Protein AF-A0A2M7ABI6-F1 (afdb_monomer_lite)

Secondary structure (DSSP, 8-state):
---EEEEEEEEE--SS---EEEEBHHHHHHTT--TTSEEEEEES-GGGTTSSEEEEEE-SPB-SGGGTTEEEEEHHHHHHTT--TT-EEEEEE--

Foldseek 3Di:
DFFKDKAFEDADDDPDDAQEKEAAPVRCVRQVHDQQFKKKWAAPVCVVPQLQIFIGGYHDYDHDPVRHRHIYGHPVRCVVRVHDGRGITIMTTDD

Structure (mmCIF, N/CA/C/O backbone):
data_AF-A0A2M7ABI6-F1
#
_entry.id   AF-A0A2M7ABI6-F1
#
loop_
_atom_site.group_PDB
_atom_site.id
_atom_site.type_symbol
_atom_site.label_atom_id
_atom_site.label_alt_id
_atom_site.label_comp_id
_atom_site.label_asym_id
_atom_site.label_entity_id
_atom_site.label_seq_id
_atom_site.pdbx_PDB_ins_code
_atom_site.Cartn_x
_atom_site.Cartn_y
_atom_site.Cartn_z
_atom_site.occupancy
_atom_site.B_iso_or_equiv
_atom_site.auth_seq_id
_atom_site.auth_comp_id
_atom_site.auth_asym_id
_atom_site.auth_atom_id
_atom_site.pdbx_PDB_model_num
ATOM 1 N N . MET A 1 1 ? -17.773 11.231 -7.052 1.00 49.91 1 MET A N 1
ATOM 2 C CA . MET A 1 1 ? -16.413 11.623 -6.624 1.00 49.91 1 MET A CA 1
ATOM 3 C C . MET A 1 1 ? -15.700 10.342 -6.243 1.00 49.91 1 MET A C 1
ATOM 5 O O . MET A 1 1 ? -16.285 9.585 -5.486 1.00 49.91 1 MET A O 1
ATOM 9 N N . ALA A 1 2 ? -14.535 10.040 -6.818 1.00 59.62 2 ALA A N 1
ATOM 10 C CA . ALA A 1 2 ? -13.780 8.857 -6.407 1.00 59.62 2 ALA A CA 1
ATOM 11 C C . ALA A 1 2 ? -13.284 9.069 -4.968 1.00 59.62 2 ALA A C 1
ATOM 13 O O . ALA A 1 2 ? -12.587 10.051 -4.700 1.00 59.62 2 ALA A O 1
ATOM 14 N N . ASN A 1 3 ? -13.696 8.199 -4.045 1.00 84.62 3 ASN A N 1
ATOM 15 C CA . ASN A 1 3 ? -13.251 8.245 -2.657 1.00 84.62 3 ASN A CA 1
ATOM 16 C C . ASN A 1 3 ? -11.784 7.805 -2.594 1.00 84.62 3 ASN A C 1
ATOM 18 O O . ASN A 1 3 ? -11.430 6.731 -3.079 1.00 84.62 3 ASN A O 1
ATOM 22 N N . TYR A 1 4 ? -10.933 8.645 -2.006 1.00 90.69 4 TYR A N 1
ATOM 23 C CA . TYR A 1 4 ? -9.527 8.332 -1.776 1.00 90.69 4 TYR A CA 1
ATOM 24 C C . TYR A 1 4 ? -9.151 8.566 -0.316 1.00 90.69 4 TYR A C 1
ATOM 26 O O . TYR A 1 4 ? -9.797 9.333 0.399 1.00 90.69 4 TYR A O 1
ATOM 34 N N . ILE A 1 5 ? -8.063 7.933 0.110 1.00 94.44 5 ILE A N 1
ATOM 35 C CA . ILE A 1 5 ? -7.456 8.137 1.424 1.00 94.44 5 ILE A CA 1
ATOM 36 C C . ILE A 1 5 ? -5.949 8.343 1.278 1.00 94.44 5 ILE A C 1
ATOM 38 O O . ILE A 1 5 ? -5.330 7.799 0.367 1.00 94.44 5 ILE A O 1
ATOM 42 N N . LEU A 1 6 ? -5.355 9.152 2.154 1.00 95.19 6 LEU A N 1
ATOM 43 C CA . LEU A 1 6 ? -3.904 9.287 2.249 1.00 95.19 6 LEU A CA 1
ATOM 44 C C . LEU A 1 6 ? -3.385 8.318 3.307 1.00 95.19 6 LEU A C 1
ATOM 46 O O . LEU A 1 6 ? -3.868 8.334 4.436 1.00 95.19 6 LEU A O 1
ATOM 50 N N . LEU A 1 7 ? -2.423 7.478 2.935 1.00 96.06 7 LEU A N 1
ATOM 51 C CA . LEU A 1 7 ? -1.810 6.493 3.827 1.00 96.06 7 LEU A CA 1
ATOM 52 C C . LEU A 1 7 ? -0.293 6.513 3.668 1.00 96.06 7 LEU A C 1
ATOM 54 O O . LEU A 1 7 ? 0.227 6.811 2.591 1.00 96.06 7 LEU A O 1
ATOM 58 N N . LYS A 1 8 ? 0.427 6.157 4.731 1.00 97.00 8 LYS A N 1
ATOM 59 C CA . LYS A 1 8 ? 1.878 5.956 4.677 1.00 97.00 8 LYS A CA 1
ATOM 60 C C . LYS A 1 8 ? 2.210 4.532 4.263 1.00 97.00 8 LYS A C 1
ATOM 62 O O . LYS A 1 8 ? 1.613 3.575 4.747 1.00 97.00 8 LYS A O 1
ATOM 67 N N . ILE A 1 9 ? 3.205 4.376 3.403 1.00 96.44 9 ILE A N 1
ATOM 68 C CA . ILE A 1 9 ? 3.697 3.054 3.025 1.00 96.44 9 ILE A CA 1
ATOM 69 C C . ILE A 1 9 ? 4.436 2.436 4.209 1.00 96.44 9 ILE A C 1
ATOM 71 O O . ILE A 1 9 ? 5.370 3.032 4.745 1.00 96.44 9 ILE A O 1
ATOM 75 N N . ARG A 1 10 ? 4.067 1.209 4.563 1.00 96.06 10 ARG A N 1
ATOM 76 C CA . ARG A 1 10 ? 4.835 0.353 5.465 1.00 96.06 10 ARG A CA 1
ATOM 77 C C . ARG A 1 10 ? 5.298 -0.878 4.705 1.00 96.06 10 ARG A C 1
ATOM 79 O O . ARG A 1 10 ? 4.477 -1.560 4.088 1.00 96.06 10 ARG A O 1
ATOM 86 N N . LYS A 1 11 ? 6.593 -1.188 4.766 1.00 94.44 11 LYS A N 1
ATOM 87 C CA . LYS A 1 11 ? 7.103 -2.415 4.158 1.00 94.44 11 LYS A CA 1
ATOM 88 C C . LYS A 1 11 ? 6.605 -3.617 4.959 1.00 94.44 11 LYS A C 1
ATOM 90 O O . LYS A 1 11 ? 6.705 -3.647 6.184 1.00 94.44 11 LYS A O 1
ATOM 95 N N . ILE A 1 12 ? 6.069 -4.612 4.264 1.00 92.00 12 ILE A N 1
ATOM 96 C CA . ILE A 1 12 ? 5.656 -5.891 4.850 1.00 92.00 12 ILE A CA 1
ATOM 97 C C . ILE A 1 12 ? 6.353 -7.047 4.136 1.00 92.00 12 ILE A C 1
ATOM 99 O O . ILE A 1 12 ? 6.729 -6.940 2.967 1.00 92.00 12 ILE A O 1
ATOM 103 N N . LYS A 1 13 ? 6.509 -8.166 4.843 1.00 88.44 13 LYS A N 1
ATOM 104 C CA . LYS A 1 13 ? 6.915 -9.442 4.252 1.00 88.44 13 LYS A CA 1
ATOM 105 C C . LYS A 1 13 ? 5.691 -10.343 4.185 1.00 88.44 13 LYS A C 1
ATOM 107 O O . LYS A 1 13 ? 5.039 -10.556 5.203 1.00 88.44 13 LYS A O 1
ATOM 112 N N . LEU A 1 14 ? 5.387 -10.834 2.992 1.00 82.50 14 LEU A N 1
ATOM 113 C CA . LEU A 1 14 ? 4.360 -11.841 2.758 1.00 82.50 14 LEU A CA 1
ATOM 114 C C . LEU A 1 14 ? 5.045 -13.099 2.230 1.00 82.50 14 LEU A C 1
ATOM 116 O O . LEU A 1 14 ? 6.016 -13.006 1.479 1.00 82.50 14 LEU A O 1
ATOM 120 N N . GLU A 1 15 ? 4.558 -14.265 2.640 1.00 70.19 15 GLU A N 1
ATOM 121 C CA . GLU A 1 15 ? 4.976 -15.532 2.048 1.00 70.19 15 GLU A CA 1
ATOM 122 C C . GLU A 1 15 ? 4.207 -15.736 0.736 1.00 70.19 15 GLU A C 1
ATOM 124 O O . GLU A 1 15 ? 2.982 -15.860 0.737 1.00 70.19 15 GLU A O 1
ATOM 129 N N . GLY A 1 16 ? 4.931 -15.742 -0.386 1.00 62.66 16 GLY A N 1
ATOM 130 C CA . GLY A 1 16 ? 4.381 -15.930 -1.732 1.00 62.66 16 GLY A CA 1
ATOM 131 C C . GLY A 1 16 ? 4.308 -14.653 -2.578 1.00 62.66 16 GLY A C 1
ATOM 132 O O . GLY A 1 16 ? 4.265 -13.534 -2.070 1.00 62.66 16 GLY A O 1
ATOM 133 N N . ASP A 1 17 ? 4.294 -14.842 -3.899 1.00 55.69 17 ASP A N 1
ATOM 134 C CA . ASP A 1 17 ? 4.206 -13.777 -4.906 1.00 55.69 17 ASP A CA 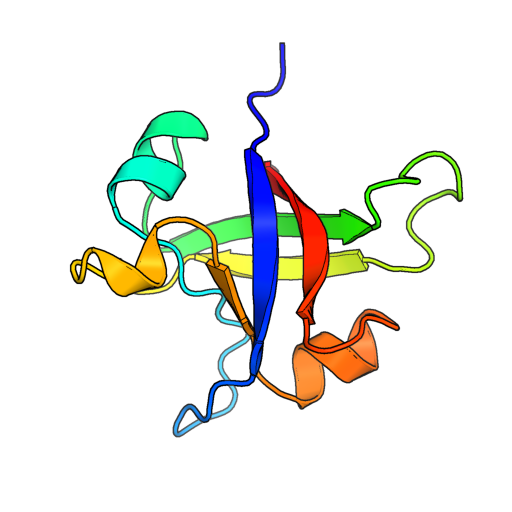1
ATOM 135 C C . ASP A 1 17 ? 2.751 -13.320 -5.078 1.00 55.69 17 ASP A C 1
ATOM 137 O O . ASP A 1 17 ? 2.056 -13.650 -6.041 1.00 55.69 17 ASP A O 1
ATOM 141 N N . GLN A 1 18 ? 2.227 -12.634 -4.065 1.00 66.56 18 GLN A N 1
ATOM 142 C CA . GLN A 1 18 ? 0.906 -12.033 -4.152 1.00 66.56 18 GLN A CA 1
ATOM 143 C C . GLN A 1 18 ? 1.046 -10.515 -4.188 1.00 66.56 18 GLN A C 1
ATOM 145 O O . GLN A 1 18 ? 1.542 -9.888 -3.253 1.00 66.56 18 GLN A O 1
ATOM 150 N N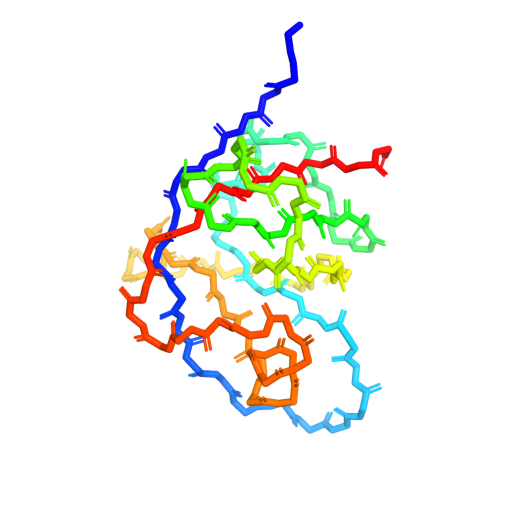 . ALA A 1 19 ? 0.568 -9.919 -5.283 1.00 75.94 19 ALA A N 1
ATOM 151 C CA . ALA A 1 19 ? 0.438 -8.480 -5.472 1.00 75.94 19 ALA A CA 1
ATOM 152 C C . ALA A 1 19 ? -0.620 -7.884 -4.526 1.00 75.94 19 ALA A C 1
ATOM 154 O O . ALA A 1 19 ? -1.664 -7.427 -4.979 1.00 75.94 19 ALA A O 1
ATOM 155 N N . ILE A 1 20 ? -0.377 -7.939 -3.215 1.00 88.38 20 ILE A N 1
ATOM 156 C CA . ILE A 1 20 ? -1.340 -7.603 -2.168 1.00 88.38 20 ILE A CA 1
ATOM 157 C C . ILE A 1 20 ? -0.972 -6.290 -1.478 1.00 88.38 20 ILE A C 1
ATOM 159 O O . ILE A 1 20 ? 0.169 -6.092 -1.062 1.00 88.38 20 ILE A O 1
ATOM 163 N N . GLY A 1 21 ? -1.973 -5.424 -1.311 1.00 91.62 21 GLY A N 1
ATOM 164 C CA . GLY A 1 21 ? -1.938 -4.280 -0.405 1.00 91.62 21 GLY A CA 1
ATOM 165 C C . GLY A 1 21 ? -2.797 -4.538 0.828 1.00 91.62 21 GLY A C 1
ATOM 166 O O . GLY A 1 21 ? -3.956 -4.940 0.706 1.00 91.62 21 GLY A O 1
ATOM 167 N N . LEU A 1 22 ? -2.241 -4.310 2.018 1.00 94.81 22 LEU A N 1
ATOM 168 C CA . LEU A 1 22 ? -2.964 -4.459 3.284 1.00 94.81 22 LEU A CA 1
ATOM 169 C C . LEU A 1 22 ? -3.375 -3.094 3.829 1.00 94.81 22 LEU A C 1
ATOM 171 O O . LEU A 1 22 ? -2.532 -2.215 3.999 1.00 94.81 22 LEU A O 1
ATOM 175 N N . LEU A 1 23 ? -4.663 -2.934 4.121 1.00 95.44 23 LEU A N 1
ATOM 176 C CA . LEU A 1 23 ? -5.241 -1.720 4.691 1.00 95.44 23 LEU A CA 1
ATOM 177 C C . LEU A 1 23 ? -6.023 -2.057 5.954 1.00 95.44 23 LEU A C 1
ATOM 179 O O . LEU A 1 23 ? -6.552 -3.162 6.094 1.00 95.44 23 LEU A O 1
ATOM 183 N N . HIS A 1 24 ? -6.154 -1.077 6.843 1.00 97.06 24 HIS A N 1
ATOM 184 C CA . HIS A 1 24 ? -7.087 -1.176 7.956 1.00 97.06 24 HIS A CA 1
ATOM 185 C C . HIS A 1 24 ? -8.540 -1.279 7.464 1.00 97.06 24 HIS A C 1
ATOM 187 O O . HIS A 1 24 ? -8.909 -0.679 6.449 1.00 97.06 24 HIS A O 1
ATOM 193 N N . GLN A 1 25 ? -9.383 -1.994 8.213 1.00 95.56 25 GLN A N 1
ATOM 194 C CA . GLN A 1 25 ? -10.808 -2.166 7.896 1.00 95.56 25 GLN A CA 1
ATOM 195 C C . GLN A 1 25 ? -11.552 -0.839 7.657 1.00 95.56 25 GLN A C 1
ATOM 197 O O . GLN A 1 25 ? -12.392 -0.751 6.764 1.00 95.56 25 GLN A O 1
ATOM 202 N N . ASP A 1 26 ? -11.228 0.210 8.415 1.00 94.81 26 ASP A N 1
ATOM 203 C CA . ASP A 1 26 ? -11.869 1.522 8.267 1.00 94.81 26 ASP A CA 1
ATOM 204 C C . ASP A 1 26 ? -11.443 2.214 6.973 1.00 94.81 26 ASP A C 1
ATOM 206 O O . ASP A 1 26 ? -12.251 2.882 6.331 1.00 94.81 26 ASP A O 1
ATOM 210 N N . SER A 1 27 ? -10.187 2.029 6.564 1.00 94.75 27 SER A N 1
ATOM 211 C CA . SER A 1 27 ? -9.663 2.574 5.315 1.00 94.75 27 SER A CA 1
ATOM 212 C C . SER A 1 27 ? -10.337 1.900 4.125 1.00 94.75 27 SER A C 1
ATOM 214 O O . SER A 1 27 ? -10.827 2.602 3.248 1.00 94.75 27 SER A O 1
ATOM 216 N N . LEU A 1 28 ? -10.483 0.569 4.145 1.00 93.38 28 LEU A N 1
ATOM 217 C CA . LEU A 1 28 ? -11.239 -0.170 3.125 1.00 93.38 28 LEU A CA 1
ATOM 218 C C . LEU A 1 28 ? -12.698 0.289 3.024 1.00 93.38 28 LEU A C 1
ATOM 220 O O . LEU A 1 28 ? -13.185 0.514 1.920 1.00 93.38 28 LEU A O 1
ATOM 224 N N . LYS A 1 29 ? -13.380 0.491 4.162 1.00 93.38 29 LYS A N 1
ATOM 225 C CA . LYS A 1 29 ? -14.751 1.030 4.188 1.00 93.38 29 LYS A CA 1
ATOM 226 C C . LYS A 1 29 ? -14.827 2.432 3.581 1.00 93.38 29 LYS A C 1
ATOM 228 O O . LYS A 1 29 ? -15.742 2.699 2.811 1.00 93.38 29 LYS A O 1
ATOM 233 N N . LYS A 1 30 ? -13.868 3.312 3.894 1.00 93.06 30 LYS A N 1
ATOM 234 C CA . LYS A 1 30 ? -13.819 4.689 3.367 1.00 93.06 30 LYS A CA 1
ATOM 235 C C . LYS A 1 30 ? -13.684 4.741 1.845 1.00 93.06 30 LYS A C 1
ATOM 237 O O . LYS A 1 30 ? -14.263 5.629 1.233 1.00 93.06 30 LYS A O 1
ATOM 242 N N . ILE A 1 31 ? -12.929 3.817 1.251 1.00 93.31 31 ILE A N 1
ATOM 243 C CA . ILE A 1 31 ? -12.762 3.715 -0.208 1.00 93.31 31 ILE A CA 1
ATOM 244 C C . ILE A 1 31 ? -13.638 2.617 -0.835 1.00 93.31 31 ILE A C 1
ATOM 246 O O . ILE A 1 31 ? -13.361 2.176 -1.947 1.00 93.31 31 ILE A O 1
ATOM 250 N N . GLU A 1 32 ? -14.667 2.147 -0.117 1.00 93.31 32 GLU A N 1
ATOM 251 C CA . GLU A 1 32 ? -15.674 1.181 -0.593 1.00 93.31 32 GLU A CA 1
ATOM 252 C C . GLU A 1 32 ? -15.062 -0.062 -1.277 1.00 93.31 32 GLU A C 1
ATOM 254 O O . GLU A 1 32 ? -15.525 -0.555 -2.310 1.00 93.31 32 GLU A O 1
ATOM 259 N N . THR A 1 33 ? -13.969 -0.557 -0.694 1.00 92.50 33 THR A N 1
ATOM 260 C CA . THR A 1 33 ? -13.133 -1.638 -1.228 1.00 92.50 33 THR A CA 1
ATOM 261 C C . THR A 1 33 ? -13.292 -2.899 -0.388 1.00 92.50 33 THR A C 1
ATOM 263 O O . THR A 1 33 ? -13.267 -2.846 0.843 1.00 92.50 33 THR A O 1
ATOM 266 N N . GLN A 1 34 ? -13.415 -4.046 -1.047 1.00 93.06 34 GLN A N 1
ATOM 267 C CA . GLN A 1 34 ? -13.440 -5.365 -0.423 1.00 93.06 34 GLN A CA 1
ATOM 268 C C . GLN A 1 34 ? -12.121 -6.109 -0.682 1.00 93.06 34 GLN A C 1
ATOM 270 O O . GLN A 1 34 ? -11.451 -5.848 -1.683 1.00 93.06 34 GLN A O 1
ATOM 275 N N . PRO A 1 35 ? -11.718 -7.055 0.187 1.00 92.69 35 PRO A N 1
ATOM 276 C CA . PRO A 1 35 ? -10.610 -7.953 -0.121 1.00 92.69 35 PRO A CA 1
ATOM 277 C C . PRO A 1 35 ? -10.820 -8.635 -1.480 1.00 92.69 35 PRO A C 1
ATOM 279 O O . PRO A 1 35 ? -11.861 -9.241 -1.715 1.00 92.69 35 PRO A O 1
ATOM 282 N N . GLY A 1 36 ? -9.828 -8.548 -2.364 1.00 91.38 36 GLY A N 1
ATOM 283 C CA . GLY A 1 36 ? -9.898 -9.046 -3.740 1.00 91.38 36 GLY A CA 1
ATOM 284 C C . GLY A 1 36 ? -10.038 -7.962 -4.813 1.00 91.38 36 GLY A C 1
ATOM 285 O O . GLY A 1 36 ? -9.620 -8.208 -5.951 1.00 91.38 36 GLY A O 1
ATOM 286 N N . ASP A 1 37 ? -10.533 -6.777 -4.449 1.00 93.00 37 ASP A N 1
ATOM 287 C CA . ASP A 1 37 ? -10.651 -5.621 -5.345 1.00 93.00 37 ASP A CA 1
ATOM 288 C C . ASP A 1 37 ? -9.276 -5.043 -5.706 1.00 93.00 37 ASP A C 1
ATOM 290 O O . ASP A 1 37 ? -8.279 -5.283 -5.017 1.00 93.00 37 ASP A O 1
ATOM 294 N N . ILE A 1 38 ? -9.214 -4.260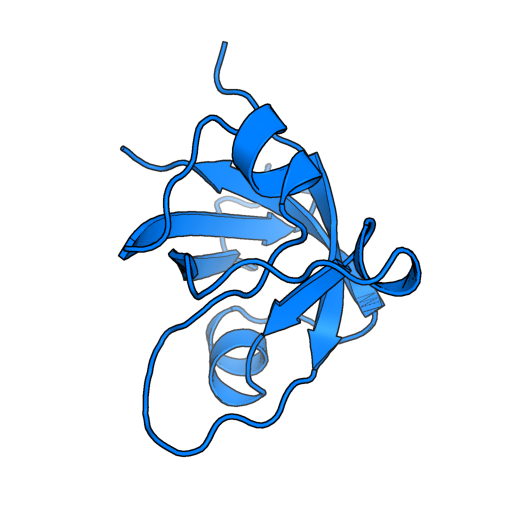 -6.785 1.00 92.94 38 ILE A N 1
ATOM 295 C CA . ILE A 1 38 ? -7.985 -3.589 -7.214 1.00 92.94 38 ILE A CA 1
ATOM 296 C C . ILE A 1 38 ? -7.939 -2.184 -6.617 1.00 92.94 38 ILE A C 1
ATOM 298 O O . ILE A 1 38 ? -8.847 -1.369 -6.789 1.00 92.94 38 ILE A O 1
ATOM 302 N N . ILE A 1 39 ? -6.828 -1.893 -5.950 1.00 93.81 39 ILE A N 1
ATOM 303 C CA . ILE A 1 39 ? -6.511 -0.571 -5.428 1.00 93.81 39 ILE A CA 1
ATOM 304 C C . ILE A 1 39 ? -5.304 0.013 -6.154 1.00 93.81 39 ILE A C 1
ATOM 306 O O . ILE A 1 39 ? -4.337 -0.680 -6.484 1.00 93.81 39 ILE A O 1
ATOM 310 N N . TYR A 1 40 ? -5.362 1.318 -6.362 1.00 93.50 40 TYR A N 1
ATOM 311 C CA . TYR A 1 40 ? -4.243 2.134 -6.789 1.00 93.50 40 TYR A CA 1
ATOM 312 C C . TYR A 1 40 ? -3.582 2.751 -5.576 1.00 93.50 40 TYR A C 1
ATOM 314 O O . TYR A 1 40 ? -4.266 3.373 -4.767 1.00 93.50 40 TYR A O 1
ATOM 322 N N . ALA A 1 41 ? -2.264 2.663 -5.487 1.00 93.81 41 ALA A N 1
ATOM 323 C CA . ALA A 1 41 ? -1.481 3.518 -4.613 1.00 93.81 41 ALA A CA 1
ATOM 324 C C . ALA A 1 41 ? -0.616 4.424 -5.488 1.00 93.81 41 ALA A C 1
ATOM 326 O O . ALA A 1 41 ? 0.221 3.931 -6.239 1.00 93.81 41 ALA A O 1
ATOM 327 N N . ASN A 1 42 ? -0.815 5.736 -5.402 1.00 93.31 42 ASN A N 1
ATOM 328 C CA . ASN A 1 42 ? -0.087 6.730 -6.188 1.00 93.31 42 ASN A CA 1
ATOM 329 C C . ASN A 1 42 ? 0.522 7.786 -5.265 1.00 93.31 42 ASN A C 1
ATOM 331 O O . ASN A 1 42 ? -0.061 8.136 -4.241 1.00 93.31 42 ASN A O 1
ATOM 335 N N . ASP A 1 43 ? 1.689 8.309 -5.619 1.00 90.75 43 ASP A N 1
ATOM 336 C CA . ASP A 1 43 ? 2.268 9.481 -4.969 1.00 90.75 43 ASP A CA 1
ATOM 337 C C . ASP A 1 43 ? 1.223 10.602 -4.845 1.00 90.75 43 ASP A C 1
ATOM 339 O O . ASP A 1 43 ? 0.418 10.848 -5.750 1.00 90.75 43 ASP A O 1
ATOM 343 N N . LYS A 1 44 ? 1.221 11.293 -3.700 1.00 83.31 44 LYS A N 1
ATOM 344 C CA . LYS A 1 44 ? 0.286 12.394 -3.442 1.00 83.31 44 LYS A CA 1
ATOM 345 C C . LYS A 1 44 ? 0.373 13.517 -4.478 1.00 83.31 44 LYS A C 1
ATOM 347 O O . LYS A 1 44 ? -0.615 14.212 -4.703 1.00 83.31 44 LYS A O 1
ATOM 352 N N . HIS A 1 45 ? 1.519 13.677 -5.137 1.00 83.44 45 HIS A N 1
ATOM 353 C CA . HIS A 1 45 ? 1.702 14.574 -6.274 1.00 83.44 45 HIS A CA 1
ATOM 354 C C . HIS A 1 45 ? 1.258 13.873 -7.571 1.00 83.44 45 HIS A C 1
ATOM 356 O O . HIS A 1 45 ? 2.005 13.751 -8.542 1.00 83.44 45 HIS A O 1
ATOM 362 N N . TRP A 1 46 ? 0.020 13.376 -7.576 1.00 68.44 46 TRP A N 1
ATOM 363 C CA . TRP A 1 46 ? -0.542 12.486 -8.598 1.00 68.44 46 TRP A CA 1
ATOM 364 C C . TRP A 1 46 ? -0.558 13.083 -10.017 1.00 68.44 46 TRP A C 1
ATOM 366 O O . TRP A 1 46 ? -0.670 12.348 -10.999 1.00 68.44 46 TRP A O 1
ATOM 376 N N . TRP A 1 47 ? -0.395 14.404 -10.140 1.00 74.19 47 TRP A N 1
ATOM 377 C CA . TRP A 1 47 ? -0.317 15.131 -11.410 1.00 74.19 47 TRP A CA 1
ATOM 378 C C . TRP A 1 47 ? 0.939 14.823 -12.243 1.00 74.19 47 TRP A C 1
ATOM 380 O O . TRP A 1 47 ? 1.010 15.245 -13.392 1.00 74.19 47 TRP A O 1
ATOM 390 N N . TYR A 1 48 ? 1.907 14.054 -11.729 1.00 66.56 48 TYR A N 1
ATOM 391 C CA . TYR A 1 48 ? 3.051 13.561 -12.516 1.00 66.56 48 TYR A CA 1
ATOM 392 C C . TYR A 1 48 ? 2.716 12.381 -13.447 1.00 66.56 48 TYR A C 1
ATOM 394 O O . TYR A 1 48 ? 3.621 11.726 -13.954 1.00 66.56 48 TYR A O 1
ATOM 402 N N . GLY A 1 49 ? 1.436 12.070 -13.672 1.00 69.06 49 GLY A N 1
ATOM 403 C CA . GLY A 1 49 ? 1.034 11.064 -14.661 1.00 69.06 49 GLY A CA 1
ATOM 404 C C . GLY A 1 49 ? 1.344 9.618 -14.259 1.00 69.06 49 GLY A C 1
ATOM 405 O O . GLY A 1 49 ? 1.571 8.781 -15.123 1.00 69.06 49 GLY A O 1
ATOM 406 N N . GLY A 1 50 ? 1.372 9.310 -12.958 1.00 73.19 50 GLY A N 1
ATOM 407 C CA . GLY A 1 50 ? 1.443 7.924 -12.471 1.00 73.19 50 GLY A CA 1
ATOM 408 C C . GLY A 1 50 ? 2.833 7.275 -12.465 1.00 73.19 50 GLY A C 1
ATOM 409 O O . GLY A 1 50 ? 2.930 6.097 -12.133 1.00 73.19 50 GLY A O 1
ATOM 410 N N . LEU A 1 51 ? 3.919 8.014 -12.736 1.00 82.44 51 LEU A N 1
ATOM 411 C CA . LEU A 1 51 ? 5.297 7.480 -12.677 1.00 82.44 51 LEU A CA 1
ATOM 412 C C . LEU A 1 51 ? 5.702 6.892 -11.310 1.00 82.44 51 LEU A C 1
ATOM 414 O O . LEU A 1 51 ? 6.684 6.151 -11.224 1.00 82.44 51 LEU A O 1
ATOM 418 N N . ARG A 1 52 ? 4.979 7.255 -10.245 1.00 90.38 52 ARG A N 1
ATOM 419 C CA . ARG A 1 52 ? 5.180 6.766 -8.879 1.00 90.38 52 ARG A CA 1
ATOM 420 C C . ARG A 1 52 ? 3.905 6.138 -8.343 1.00 90.38 52 ARG A C 1
ATOM 422 O O . ARG A 1 52 ? 3.216 6.729 -7.512 1.00 90.38 52 ARG A O 1
ATOM 429 N N . SER A 1 53 ? 3.547 4.986 -8.888 1.00 92.88 53 SER A N 1
ATOM 430 C CA . SER A 1 53 ? 2.300 4.321 -8.545 1.00 92.88 53 SER A CA 1
ATOM 431 C C . SER A 1 53 ? 2.372 2.811 -8.706 1.00 92.88 53 SER A C 1
ATOM 433 O O . SER A 1 53 ? 3.210 2.289 -9.435 1.00 92.88 53 SER A O 1
ATOM 435 N N . VAL A 1 54 ? 1.474 2.098 -8.035 1.00 93.50 54 VAL A N 1
ATOM 436 C CA . VAL A 1 54 ? 1.336 0.650 -8.173 1.00 93.50 54 VAL A CA 1
ATOM 437 C C . VAL A 1 54 ? -0.125 0.237 -8.043 1.00 93.50 54 VAL A C 1
ATOM 439 O O . VAL A 1 54 ? -0.883 0.809 -7.258 1.00 93.50 54 VAL A O 1
ATOM 442 N N . HIS A 1 55 ? -0.510 -0.779 -8.811 1.00 93.25 55 HIS A N 1
ATOM 443 C CA . HIS A 1 55 ? -1.781 -1.473 -8.648 1.00 93.25 55 HIS A CA 1
ATOM 444 C C . HIS A 1 55 ? -1.552 -2.713 -7.798 1.00 93.25 55 HIS A C 1
ATOM 446 O O . HIS A 1 55 ? -0.660 -3.515 -8.087 1.00 93.25 55 HIS A O 1
ATOM 452 N N . VAL A 1 56 ? -2.365 -2.883 -6.766 1.00 93.00 56 VAL A N 1
ATOM 453 C CA . VAL A 1 56 ? -2.341 -4.084 -5.934 1.00 93.00 56 VAL A CA 1
ATOM 454 C C . VAL A 1 56 ? -3.761 -4.546 -5.655 1.00 93.00 56 VAL A C 1
ATOM 456 O O . VAL A 1 56 ? -4.717 -3.781 -5.742 1.00 93.00 56 VAL A O 1
ATOM 459 N N . ARG A 1 57 ? -3.905 -5.823 -5.331 1.00 93.31 57 ARG A N 1
ATOM 460 C CA . ARG A 1 57 ? -5.157 -6.405 -4.875 1.00 93.31 57 ARG A CA 1
ATOM 461 C C . ARG A 1 57 ? -5.306 -6.161 -3.374 1.00 93.31 57 ARG A C 1
ATOM 463 O O . ARG A 1 57 ? -4.359 -6.381 -2.619 1.00 93.31 57 ARG A O 1
ATOM 470 N N . ALA A 1 58 ? -6.476 -5.728 -2.923 1.00 93.69 58 ALA A N 1
ATOM 471 C CA . ALA A 1 58 ? -6.757 -5.581 -1.502 1.00 93.69 58 ALA A CA 1
ATOM 472 C C . ALA A 1 58 ? -6.680 -6.954 -0.816 1.00 93.69 58 ALA A C 1
ATOM 474 O O . ALA A 1 58 ? -7.356 -7.904 -1.214 1.00 93.69 58 ALA A O 1
ATOM 475 N N . GLY A 1 59 ? -5.824 -7.076 0.194 1.00 92.62 59 GLY A N 1
ATOM 476 C CA . GLY A 1 59 ? -5.696 -8.294 0.987 1.00 92.62 59 GLY A CA 1
ATOM 477 C C . GLY A 1 59 ? -6.697 -8.360 2.134 1.00 92.62 59 GLY A C 1
ATOM 478 O O . GLY A 1 59 ? -7.663 -7.599 2.203 1.00 92.62 59 GLY A O 1
ATOM 479 N N . LYS A 1 60 ? -6.443 -9.278 3.073 1.00 92.00 60 LYS A N 1
ATOM 480 C CA . LYS A 1 60 ? -7.215 -9.342 4.319 1.00 92.00 60 LYS A CA 1
ATOM 481 C C . LYS A 1 60 ? -7.034 -8.038 5.114 1.00 92.00 60 LYS A C 1
ATOM 483 O O . LYS A 1 60 ? -5.908 -7.545 5.196 1.00 92.00 60 LYS A O 1
ATOM 488 N N . PRO A 1 61 ? -8.111 -7.487 5.698 1.00 93.06 61 PRO A N 1
ATOM 489 C CA . PRO A 1 61 ? -8.029 -6.243 6.447 1.00 93.06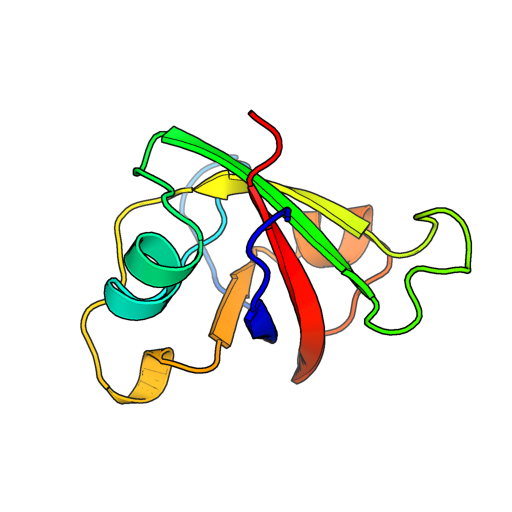 61 PRO A CA 1
ATOM 490 C C . PRO A 1 61 ? -7.141 -6.396 7.679 1.00 93.06 61 PRO A C 1
ATOM 492 O O . PRO A 1 61 ? -7.195 -7.408 8.379 1.00 93.06 61 PRO A O 1
ATOM 495 N N . LEU A 1 62 ? -6.376 -5.349 7.969 1.00 92.81 62 LEU A N 1
ATOM 496 C CA . LEU A 1 62 ? -5.739 -5.156 9.265 1.00 92.81 62 LEU A CA 1
ATOM 497 C C . LEU A 1 62 ? -6.774 -4.610 10.258 1.00 92.81 62 LEU A C 1
ATOM 499 O O . LEU A 1 62 ? -7.660 -3.836 9.882 1.00 92.81 62 LEU A O 1
ATOM 503 N N . THR A 1 63 ? -6.668 -5.011 11.523 1.00 92.56 63 THR A N 1
ATOM 504 C CA . THR A 1 63 ? -7.631 -4.640 12.579 1.00 92.56 63 THR A CA 1
ATOM 505 C C . THR A 1 63 ? -6.985 -3.958 13.780 1.00 92.56 63 THR A C 1
ATOM 507 O O . THR A 1 63 ? -7.692 -3.574 14.707 1.00 92.56 63 THR A O 1
ATOM 510 N N . GLU A 1 64 ? -5.657 -3.837 13.813 1.00 93.56 64 GLU A N 1
ATOM 511 C CA . GLU A 1 64 ? -4.970 -3.140 14.897 1.00 93.56 64 GLU A CA 1
ATOM 512 C C . GLU A 1 64 ? -5.013 -1.623 14.673 1.00 93.56 64 GLU A C 1
ATOM 514 O O . GLU A 1 64 ? -4.769 -1.133 13.572 1.00 93.56 64 GLU A O 1
ATOM 519 N N . GLU A 1 65 ? -5.243 -0.859 15.743 1.00 90.44 65 GLU A N 1
ATOM 520 C CA . GLU A 1 65 ? -5.305 0.612 15.703 1.00 90.44 65 GLU A CA 1
ATOM 521 C C . GLU A 1 65 ? -4.039 1.252 15.115 1.00 90.44 65 GLU A C 1
ATOM 523 O O . GLU A 1 65 ? -4.111 2.254 14.405 1.00 90.44 65 GLU A O 1
ATOM 528 N N . LYS A 1 66 ? -2.875 0.632 15.350 1.00 89.62 66 LYS A N 1
ATOM 529 C CA . LYS A 1 66 ? -1.579 1.084 14.821 1.00 89.62 66 LYS A CA 1
ATOM 530 C C . LYS A 1 66 ? -1.502 1.055 13.286 1.00 89.62 66 LYS A C 1
ATOM 532 O O . LYS A 1 66 ? -0.575 1.628 12.718 1.00 89.62 66 LYS A O 1
ATOM 537 N N . ASP A 1 67 ? -2.445 0.380 12.627 1.00 92.06 67 ASP A N 1
ATOM 538 C CA . ASP A 1 67 ? -2.470 0.180 11.179 1.00 92.06 67 ASP A CA 1
ATOM 539 C C . ASP A 1 67 ? -3.412 1.146 10.442 1.00 92.06 67 ASP A C 1
ATOM 541 O O . ASP A 1 67 ? -3.500 1.098 9.215 1.00 92.06 67 ASP A O 1
ATOM 545 N N . LYS A 1 68 ? -4.122 2.028 11.160 1.00 93.06 68 LYS A N 1
ATOM 546 C CA . LYS A 1 68 ? -5.150 2.912 10.578 1.00 93.06 68 LYS A CA 1
ATOM 547 C C . LYS A 1 68 ? -4.641 3.816 9.457 1.00 93.06 68 LYS A C 1
ATOM 549 O O . LYS A 1 68 ? -5.348 4.006 8.468 1.00 93.06 68 LYS A O 1
ATOM 554 N N . ASP A 1 69 ? -3.412 4.304 9.586 1.00 94.81 69 ASP A N 1
ATOM 555 C 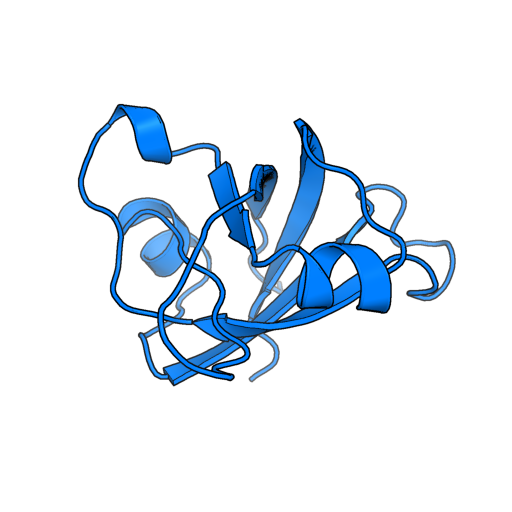CA . ASP A 1 69 ? -2.837 5.312 8.688 1.00 94.81 69 ASP A CA 1
ATOM 556 C C . ASP A 1 69 ? -1.772 4.745 7.738 1.00 94.81 69 ASP A C 1
ATOM 558 O O . ASP A 1 69 ? -0.970 5.495 7.172 1.00 94.81 69 ASP A O 1
ATOM 562 N N . VAL A 1 70 ? -1.735 3.419 7.559 1.00 96.19 70 VAL A N 1
ATOM 563 C CA . VAL A 1 70 ? -0.741 2.767 6.699 1.00 96.19 70 VAL A CA 1
ATOM 564 C C . VAL A 1 70 ? -1.359 1.898 5.612 1.00 96.19 70 VAL A C 1
ATOM 566 O O . VAL A 1 70 ? -2.422 1.302 5.776 1.00 96.19 70 VAL A O 1
ATOM 569 N N . ILE A 1 71 ? -0.630 1.793 4.504 1.00 96.44 71 ILE A N 1
ATOM 570 C CA . ILE A 1 71 ? -0.787 0.733 3.515 1.00 96.44 71 ILE A CA 1
ATOM 571 C C . ILE A 1 71 ? 0.440 -0.177 3.582 1.00 96.44 71 ILE A C 1
ATOM 573 O O . ILE A 1 71 ? 1.581 0.263 3.423 1.00 96.44 71 ILE A O 1
ATOM 577 N N . GLY A 1 72 ? 0.204 -1.457 3.851 1.00 95.94 72 GLY A N 1
ATOM 578 C CA . GLY A 1 72 ? 1.235 -2.484 3.811 1.00 95.94 72 GLY A CA 1
ATOM 579 C C . GLY A 1 72 ? 1.511 -2.905 2.372 1.00 95.94 72 GLY A C 1
ATOM 580 O O . GLY A 1 72 ? 0.596 -3.386 1.708 1.00 95.94 72 GLY A O 1
ATOM 581 N N . LEU A 1 73 ? 2.754 -2.754 1.911 1.00 95.00 73 LEU A N 1
ATOM 582 C CA . LEU A 1 73 ? 3.207 -3.193 0.587 1.00 95.00 73 LEU A CA 1
ATOM 583 C C . LEU A 1 73 ? 4.483 -4.032 0.695 1.00 95.00 73 LEU A C 1
ATOM 585 O O . LEU A 1 73 ? 5.335 -3.782 1.553 1.00 95.00 73 LEU A O 1
ATOM 589 N N . THR A 1 74 ? 4.633 -5.018 -0.189 1.00 93.75 74 THR A N 1
ATOM 590 C CA . THR A 1 74 ? 5.887 -5.771 -0.307 1.00 93.75 74 THR A CA 1
ATOM 591 C C . THR A 1 74 ? 6.977 -4.907 -0.940 1.00 93.75 74 THR A C 1
ATOM 593 O O . THR A 1 74 ? 6.701 -3.961 -1.680 1.00 93.75 74 THR A O 1
ATOM 596 N N . GLU A 1 75 ? 8.239 -5.242 -0.672 1.00 92.81 75 GLU A N 1
ATOM 597 C CA . GLU A 1 75 ? 9.392 -4.541 -1.255 1.00 92.81 75 GLU A CA 1
ATOM 598 C C . GLU A 1 75 ? 9.377 -4.539 -2.787 1.00 92.81 75 GLU A C 1
ATOM 600 O O . GLU A 1 75 ? 9.704 -3.528 -3.409 1.00 92.81 75 GLU A O 1
ATOM 605 N N . GLU A 1 76 ? 8.918 -5.632 -3.391 1.00 91.75 76 GLU A N 1
ATOM 606 C CA . GLU A 1 76 ? 8.748 -5.740 -4.836 1.00 91.75 76 GLU A CA 1
ATOM 607 C C . GLU A 1 76 ? 7.763 -4.690 -5.367 1.00 91.75 76 GLU A C 1
ATOM 609 O O . GLU A 1 76 ? 8.079 -3.992 -6.326 1.00 91.75 76 GLU A O 1
ATOM 614 N N . LYS A 1 77 ? 6.601 -4.504 -4.723 1.00 92.69 77 LYS A N 1
ATOM 615 C CA . LYS A 1 77 ? 5.602 -3.513 -5.164 1.00 92.69 77 LYS A CA 1
ATOM 616 C C . LYS A 1 77 ? 6.032 -2.079 -4.904 1.00 92.69 77 LYS A C 1
ATOM 618 O O . LYS A 1 77 ? 5.754 -1.209 -5.726 1.00 92.69 77 LYS A O 1
ATOM 623 N N . ILE A 1 78 ? 6.746 -1.837 -3.806 1.00 94.00 78 ILE A N 1
ATOM 624 C CA . ILE A 1 78 ? 7.353 -0.529 -3.536 1.00 94.00 78 ILE A CA 1
ATOM 625 C C . ILE A 1 78 ? 8.352 -0.186 -4.651 1.00 94.00 78 ILE A C 1
ATOM 627 O O . ILE A 1 78 ? 8.284 0.901 -5.222 1.00 94.00 78 ILE A O 1
ATOM 631 N N . THR A 1 79 ? 9.222 -1.135 -5.005 1.00 92.75 79 THR A N 1
ATOM 632 C CA . THR A 1 79 ? 10.223 -0.977 -6.071 1.00 92.75 79 THR A CA 1
ATOM 633 C C . THR A 1 79 ? 9.570 -0.796 -7.440 1.00 92.75 79 THR A C 1
ATOM 635 O O . THR A 1 79 ? 9.886 0.159 -8.143 1.00 92.75 79 THR A O 1
ATOM 638 N N . ALA A 1 80 ? 8.618 -1.661 -7.798 1.00 91.94 80 ALA A N 1
ATOM 639 C CA . ALA A 1 80 ? 7.909 -1.614 -9.076 1.00 91.94 80 ALA A CA 1
ATOM 640 C C . ALA A 1 80 ? 7.159 -0.290 -9.284 1.00 91.94 80 ALA A C 1
ATOM 642 O O . ALA A 1 80 ? 7.076 0.199 -10.407 1.00 91.94 80 ALA A O 1
ATOM 643 N N . GLY A 1 81 ? 6.642 0.301 -8.202 1.00 92.25 81 GLY A N 1
ATOM 644 C CA . GLY A 1 81 ? 5.958 1.587 -8.247 1.00 92.25 81 GLY A CA 1
ATOM 645 C C . GLY A 1 81 ? 6.853 2.814 -8.093 1.00 92.25 81 GLY A C 1
ATOM 646 O O . GLY A 1 81 ? 6.319 3.914 -8.003 1.00 92.25 81 GLY A O 1
ATOM 647 N N . ASN A 1 82 ? 8.183 2.673 -8.018 1.00 94.06 82 ASN A N 1
ATOM 648 C CA . ASN A 1 82 ? 9.108 3.772 -7.690 1.00 94.06 82 ASN A CA 1
ATOM 649 C C . ASN A 1 82 ? 8.709 4.545 -6.414 1.00 94.06 82 ASN A C 1
ATOM 651 O O . ASN A 1 82 ? 8.865 5.769 -6.324 1.00 94.06 82 ASN A O 1
ATOM 655 N N . LEU A 1 83 ? 8.166 3.822 -5.435 1.00 93.12 83 LEU A N 1
ATOM 656 C CA . LEU A 1 83 ? 7.714 4.344 -4.151 1.00 93.12 83 LEU A CA 1
ATOM 657 C C . LEU A 1 83 ? 8.797 4.153 -3.082 1.00 93.12 83 LEU A C 1
ATOM 659 O O . LEU A 1 83 ? 9.806 3.478 -3.293 1.00 93.12 83 LEU A O 1
ATOM 663 N N . LYS A 1 84 ? 8.587 4.744 -1.904 1.00 95.00 84 LYS A N 1
ATOM 664 C CA . LYS A 1 84 ? 9.483 4.593 -0.751 1.00 95.00 84 LYS A CA 1
ATOM 665 C C . LYS A 1 84 ? 8.703 4.242 0.507 1.00 95.00 84 LYS A C 1
ATOM 667 O O . LYS A 1 84 ? 7.597 4.726 0.719 1.00 95.00 84 LYS A O 1
ATOM 672 N N . GLU A 1 85 ? 9.295 3.433 1.375 1.00 95.31 85 GLU A N 1
ATOM 673 C CA . GLU A 1 85 ? 8.746 3.221 2.714 1.00 95.31 85 GLU A CA 1
ATOM 674 C C . GLU A 1 85 ? 8.634 4.552 3.478 1.00 95.31 85 GLU A C 1
ATOM 676 O O . GLU A 1 85 ? 9.474 5.440 3.335 1.00 95.31 85 GLU A O 1
ATOM 681 N N . GLY A 1 86 ? 7.555 4.713 4.244 1.00 95.50 86 GLY A N 1
ATOM 682 C CA . GLY A 1 86 ? 7.213 5.942 4.960 1.00 95.50 86 GLY A CA 1
ATOM 683 C C . GLY A 1 86 ? 6.632 7.057 4.084 1.00 95.50 86 GLY A C 1
ATOM 684 O O . GLY A 1 86 ? 6.107 8.032 4.625 1.00 95.50 86 GLY A O 1
ATOM 685 N N . GLN A 1 87 ? 6.683 6.927 2.754 1.00 94.25 87 GLN A N 1
ATOM 686 C CA . GLN A 1 87 ? 6.080 7.886 1.833 1.00 94.25 87 GLN A CA 1
ATOM 687 C C . GLN A 1 87 ? 4.555 7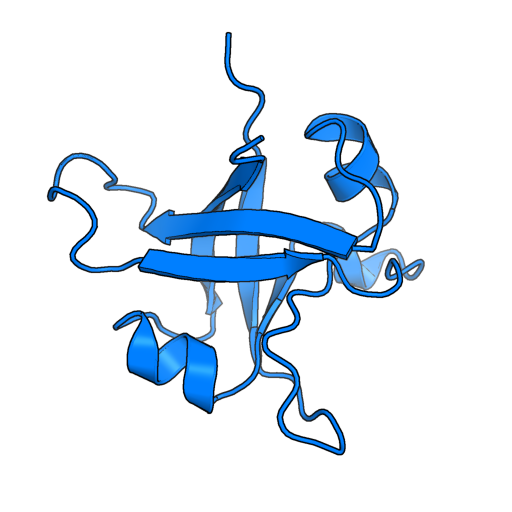.880 1.965 1.00 94.25 87 GLN A C 1
ATOM 689 O O . GLN A 1 87 ? 3.935 6.829 2.108 1.00 94.25 87 GLN A O 1
ATOM 694 N N . GLU A 1 88 ? 3.953 9.061 1.873 1.00 95.44 88 GLU A N 1
ATOM 695 C CA . GLU A 1 88 ? 2.504 9.226 1.802 1.00 95.44 88 GLU A CA 1
ATOM 696 C C . GLU A 1 88 ? 2.006 9.041 0.363 1.00 95.44 88 GLU A C 1
ATOM 698 O O . GLU A 1 88 ? 2.532 9.648 -0.578 1.00 95.44 88 GLU A O 1
ATOM 703 N N . VAL A 1 89 ? 0.980 8.211 0.206 1.00 94.94 89 VAL A N 1
ATOM 704 C CA . VAL A 1 89 ? 0.341 7.900 -1.071 1.00 94.94 89 VAL A CA 1
ATOM 705 C C . VAL A 1 89 ? -1.161 8.110 -0.990 1.00 94.94 89 VAL A C 1
ATOM 707 O O . VAL A 1 89 ? -1.794 7.853 0.034 1.00 94.94 89 VAL A O 1
ATOM 710 N N . LYS A 1 90 ? -1.731 8.559 -2.104 1.00 94.25 90 LYS A N 1
ATOM 711 C CA . LYS A 1 90 ? -3.160 8.525 -2.369 1.00 94.25 90 LYS A CA 1
ATOM 712 C C . LYS A 1 90 ? -3.545 7.097 -2.734 1.00 94.25 90 LYS A C 1
ATOM 714 O O . LYS A 1 90 ? -3.021 6.547 -3.702 1.00 94.25 90 LYS A O 1
ATOM 719 N N . VAL A 1 91 ? -4.458 6.522 -1.961 1.00 94.44 91 VAL A N 1
ATOM 720 C CA . VAL A 1 91 ? -5.030 5.203 -2.211 1.00 94.44 91 VAL A CA 1
ATOM 721 C C . VAL A 1 91 ? -6.473 5.347 -2.664 1.00 94.44 91 VAL A C 1
ATOM 723 O O . VAL A 1 91 ? -7.268 6.012 -1.998 1.00 94.44 91 VAL A O 1
ATOM 726 N N . GLU A 1 92 ? -6.801 4.738 -3.798 1.00 92.62 92 GLU A N 1
ATOM 727 C CA . GLU A 1 92 ? -8.135 4.767 -4.403 1.00 92.62 92 GLU A CA 1
ATOM 728 C C . GLU A 1 92 ? -8.505 3.410 -5.009 1.00 92.62 92 GLU A C 1
ATOM 730 O O . GLU A 1 92 ? -7.635 2.649 -5.432 1.00 92.62 92 GLU A O 1
ATOM 735 N N . LYS A 1 93 ? -9.802 3.100 -5.049 1.00 91.75 93 LYS A N 1
ATOM 736 C CA . LYS A 1 93 ? -10.326 1.912 -5.730 1.00 91.75 93 LYS A CA 1
ATOM 737 C C . LYS A 1 93 ? -10.388 2.158 -7.239 1.00 91.75 93 LYS A C 1
ATOM 739 O O . LYS A 1 93 ? -10.903 3.196 -7.653 1.00 91.75 93 LYS A O 1
ATOM 744 N N . ILE A 1 94 ? -9.916 1.211 -8.055 1.00 82.81 94 ILE A N 1
ATOM 745 C CA . ILE A 1 94 ? -10.007 1.296 -9.527 1.00 82.81 94 ILE A CA 1
ATOM 746 C C . ILE A 1 94 ? -10.913 0.186 -10.061 1.00 82.81 94 ILE A C 1
ATOM 748 O O . ILE A 1 94 ? -10.439 -0.724 -10.732 1.00 82.81 94 ILE A O 1
ATOM 752 N N . MET A 1 95 ? -12.221 0.348 -9.833 1.00 63.94 95 MET A N 1
ATOM 753 C CA . MET A 1 95 ? -13.318 -0.596 -10.137 1.00 63.94 95 MET A CA 1
ATOM 754 C C . MET A 1 95 ? -13.642 -1.570 -9.007 1.00 63.94 95 MET A C 1
ATOM 756 O O . MET A 1 95 ? -12.725 -2.191 -8.430 1.00 63.94 95 MET A O 1
#

pLDDT: mean 89.03, std 10.06, range [49.91, 97.06]

Sequence (95 aa):
MANYILLKIRKIKLEGDQAIGLLHQDSLKKIETQPGDIIYANDKHWWYGGLRSVHVRAGKPLTEEKDKDVIGLTEEKITAGNLKEGQEVKVEKIM

Radius of gyration: 11.82 Å; chains: 1; bounding box: 27×31×30 Å